Protein AF-A0A949W9U9-F1 (afdb_monomer)

Foldseek 3Di:
DPDDLPPVLVVLPADLVNLLVLLLVVVVDPDDPVSVVSNVVSLVSDVVSVCNSVVVVVVVVVVVVVVCVVDPPDPDVCPDDVVRVVVVVVVVVVVVVVVVD

Mean predicted aligned error: 12.9 Å

pLDDT: mean 77.11, std 17.0, range [42.31, 94.06]

Radius of gyration: 20.42 Å; Cα contacts (8 Å, |Δi|>4): 38; chains: 1; bounding box: 50×25×58 Å

Structure (mmCIF, N/CA/C/O backbone):
data_AF-A0A949W9U9-F1
#
_entry.id   AF-A0A949W9U9-F1
#
loop_
_atom_site.group_PDB
_atom_site.id
_atom_site.type_symbol
_atom_site.label_atom_id
_atom_site.label_alt_id
_atom_site.label_comp_id
_atom_site.label_asym_id
_atom_site.label_entity_id
_atom_site.label_seq_id
_atom_site.pdbx_PDB_ins_code
_atom_site.Cartn_x
_atom_site.Cartn_y
_atom_site.Cartn_z
_atom_site.occupancy
_atom_site.B_iso_or_equiv
_atom_site.auth_seq_id
_atom_site.auth_comp_id
_atom_site.auth_asym_id
_atom_site.auth_atom_id
_atom_site.pdbx_PDB_model_num
ATOM 1 N N . MET A 1 1 ? 11.172 -15.818 -23.195 1.00 42.31 1 MET A N 1
ATOM 2 C CA . MET A 1 1 ? 11.796 -14.475 -23.102 1.00 42.31 1 MET A CA 1
ATOM 3 C C . MET A 1 1 ? 11.267 -13.696 -21.885 1.00 42.31 1 MET A C 1
ATOM 5 O O . MET A 1 1 ? 10.755 -12.600 -22.051 1.00 42.31 1 MET A O 1
ATOM 9 N N . LEU A 1 2 ? 11.341 -14.238 -20.659 1.00 49.91 2 LEU A N 1
ATOM 10 C CA . LEU A 1 2 ? 10.649 -13.645 -19.490 1.00 49.91 2 LEU A CA 1
ATOM 11 C C . LEU A 1 2 ? 11.536 -13.401 -18.255 1.00 49.91 2 LEU A C 1
ATOM 13 O O . LEU A 1 2 ? 11.021 -13.204 -17.160 1.00 49.91 2 LEU A O 1
ATOM 17 N N . TRP A 1 3 ? 12.867 -13.407 -18.389 1.00 52.00 3 TRP A N 1
ATOM 18 C CA . TRP A 1 3 ? 13.733 -13.428 -17.203 1.00 52.00 3 TRP A CA 1
ATOM 19 C C . TRP A 1 3 ? 15.119 -12.804 -17.427 1.00 52.00 3 TRP A C 1
ATOM 21 O O . TRP A 1 3 ? 16.139 -13.440 -17.208 1.00 52.00 3 TRP A O 1
ATOM 31 N N . ALA A 1 4 ? 15.180 -11.559 -17.913 1.00 48.78 4 ALA A N 1
ATOM 32 C CA . ALA A 1 4 ? 16.465 -10.875 -18.141 1.00 48.78 4 ALA A CA 1
ATOM 33 C C . ALA A 1 4 ? 16.492 -9.394 -17.714 1.00 48.78 4 ALA A C 1
ATOM 35 O O . ALA A 1 4 ? 17.330 -8.636 -18.182 1.00 48.78 4 ALA A O 1
ATOM 36 N N . MET A 1 5 ? 15.598 -8.956 -16.817 1.00 50.12 5 MET A N 1
ATOM 37 C CA . MET A 1 5 ? 15.579 -7.560 -16.328 1.00 50.12 5 MET A CA 1
ATOM 38 C C . MET A 1 5 ? 15.773 -7.421 -14.809 1.00 50.12 5 MET A C 1
ATOM 40 O O . MET A 1 5 ? 15.608 -6.342 -14.249 1.00 50.12 5 MET A O 1
ATOM 44 N N . CYS A 1 6 ? 16.164 -8.499 -14.125 1.00 53.62 6 CYS A N 1
ATOM 45 C CA . CYS A 1 6 ? 16.492 -8.472 -12.699 1.00 53.62 6 CYS A CA 1
ATOM 46 C C . CYS A 1 6 ? 17.809 -7.756 -12.301 1.00 53.62 6 CYS A C 1
ATOM 48 O O . CYS A 1 6 ? 17.865 -7.328 -11.146 1.00 53.62 6 CYS A O 1
ATOM 50 N N . PRO A 1 7 ? 18.856 -7.578 -13.143 1.00 55.81 7 PRO A N 1
ATOM 51 C CA . PRO A 1 7 ? 20.121 -7.022 -12.642 1.00 55.81 7 PRO A CA 1
ATOM 52 C C . PRO A 1 7 ? 20.073 -5.512 -12.375 1.00 55.81 7 PRO A C 1
ATOM 54 O O . PRO A 1 7 ? 20.569 -5.059 -11.348 1.00 55.81 7 PRO A O 1
ATOM 57 N N . ALA A 1 8 ? 19.426 -4.733 -13.251 1.00 55.31 8 ALA A N 1
ATOM 58 C CA . ALA A 1 8 ? 19.390 -3.269 -13.146 1.00 55.31 8 ALA A CA 1
ATOM 59 C C . ALA A 1 8 ? 18.539 -2.769 -11.962 1.00 55.31 8 ALA A C 1
ATOM 61 O O . ALA A 1 8 ? 18.786 -1.704 -11.405 1.00 55.31 8 ALA A O 1
ATOM 62 N N . LEU A 1 9 ? 17.558 -3.566 -11.537 1.00 55.12 9 LEU A N 1
ATOM 63 C CA . LEU A 1 9 ? 16.593 -3.197 -10.504 1.00 55.12 9 LEU A CA 1
ATOM 64 C C . LEU A 1 9 ? 17.129 -3.386 -9.070 1.00 55.12 9 LEU A C 1
ATOM 66 O O . LEU A 1 9 ? 16.613 -2.781 -8.133 1.00 55.12 9 LEU A O 1
ATOM 70 N N . LYS A 1 10 ? 18.173 -4.212 -8.903 1.00 54.34 10 LYS A N 1
ATOM 71 C CA . LYS A 1 10 ? 18.868 -4.441 -7.623 1.00 54.34 10 LYS A CA 1
ATOM 72 C C . LYS A 1 10 ? 19.779 -3.277 -7.209 1.00 54.34 10 LYS A C 1
ATOM 74 O O . LYS A 1 10 ? 20.181 -3.242 -6.051 1.00 54.34 10 LYS A O 1
ATOM 79 N N . LEU A 1 11 ? 20.099 -2.350 -8.121 1.00 54.31 11 LEU A N 1
ATOM 80 C CA . LEU A 1 11 ? 20.923 -1.171 -7.823 1.00 54.31 11 LEU A CA 1
ATOM 81 C C . LEU A 1 11 ? 20.138 -0.013 -7.184 1.00 54.31 11 LEU A C 1
ATOM 83 O O . LEU A 1 11 ? 20.743 0.851 -6.556 1.00 54.31 11 LEU A O 1
ATOM 87 N N . MET A 1 12 ? 18.805 0.008 -7.289 1.00 60.16 12 MET A N 1
ATOM 88 C CA . MET A 1 12 ? 17.986 0.872 -6.435 1.00 60.16 12 MET A CA 1
ATOM 89 C C . MET A 1 12 ? 17.863 0.201 -5.069 1.00 60.16 12 MET A C 1
ATOM 91 O O . MET A 1 12 ? 17.499 -0.969 -5.002 1.00 60.16 12 MET A O 1
ATOM 95 N N . GLY A 1 13 ? 18.144 0.932 -3.985 1.00 69.56 13 GLY A N 1
ATOM 96 C CA . GLY A 1 13 ? 18.155 0.465 -2.586 1.00 69.56 13 GLY A CA 1
ATOM 97 C C . GLY A 1 13 ? 16.814 -0.032 -2.013 1.00 69.56 13 GLY A C 1
ATOM 98 O O . GLY A 1 13 ? 16.508 0.197 -0.844 1.00 69.56 13 GLY A O 1
ATOM 99 N N . MET A 1 14 ? 15.981 -0.691 -2.819 1.00 81.19 14 MET A N 1
ATOM 100 C CA . MET A 1 14 ? 14.732 -1.336 -2.444 1.00 81.19 14 MET A CA 1
ATOM 101 C C . MET A 1 14 ? 14.544 -2.616 -3.269 1.00 81.19 14 MET A C 1
ATOM 103 O O . MET A 1 14 ? 14.447 -2.580 -4.494 1.00 81.19 14 MET A O 1
ATOM 107 N N . SER A 1 15 ? 14.443 -3.755 -2.583 1.00 88.62 15 SER A N 1
ATOM 108 C CA . SER A 1 15 ? 14.106 -5.039 -3.205 1.00 88.62 15 SER A CA 1
ATOM 109 C C . SER A 1 15 ? 12.598 -5.168 -3.448 1.00 88.62 15 SER A C 1
ATOM 111 O O . SER A 1 15 ? 11.796 -4.559 -2.739 1.00 88.62 15 SER A O 1
ATOM 113 N N . CYS A 1 16 ? 12.191 -6.039 -4.379 1.00 89.94 16 CYS A N 1
ATOM 114 C CA . CYS A 1 16 ? 10.772 -6.340 -4.620 1.00 89.94 16 CYS A CA 1
ATOM 115 C C . CYS A 1 16 ? 10.053 -6.841 -3.351 1.00 89.94 16 CYS A C 1
ATOM 117 O O . CYS A 1 16 ? 8.884 -6.535 -3.130 1.00 89.94 16 CYS A O 1
ATOM 119 N N . ARG A 1 17 ? 10.759 -7.580 -2.480 1.00 89.94 17 ARG A N 1
ATOM 120 C CA . ARG A 1 17 ? 10.224 -8.031 -1.184 1.00 89.94 17 ARG A CA 1
ATOM 121 C C . ARG A 1 17 ? 9.937 -6.849 -0.262 1.00 89.94 17 ARG A C 1
ATOM 123 O O . ARG A 1 17 ? 8.885 -6.806 0.367 1.00 89.94 17 ARG A O 1
ATOM 130 N N . HIS A 1 18 ? 10.854 -5.886 -0.201 1.00 90.88 18 HIS A N 1
ATOM 131 C CA . HIS A 1 18 ? 10.661 -4.678 0.594 1.00 90.88 18 HIS A CA 1
ATOM 132 C C . HIS A 1 18 ? 9.518 -3.825 0.029 1.00 90.88 18 HIS A C 1
ATOM 134 O O . HIS A 1 18 ? 8.682 -3.350 0.790 1.00 90.88 18 HIS A O 1
ATOM 140 N N . PHE A 1 19 ? 9.410 -3.714 -1.298 1.00 93.25 19 PHE A N 1
ATOM 141 C CA . PHE A 1 19 ? 8.276 -3.064 -1.951 1.00 93.25 19 PHE A CA 1
ATOM 142 C C . PHE A 1 19 ? 6.937 -3.704 -1.557 1.00 93.25 19 PHE A C 1
ATOM 144 O O . PHE A 1 19 ? 5.988 -2.991 -1.230 1.00 93.25 19 PHE A O 1
ATOM 151 N N . ALA A 1 20 ? 6.851 -5.039 -1.583 1.00 92.25 20 ALA A N 1
ATOM 152 C CA . ALA A 1 20 ? 5.637 -5.760 -1.211 1.00 92.25 20 ALA A CA 1
ATOM 153 C C . ALA A 1 20 ? 5.265 -5.519 0.256 1.00 92.25 20 ALA A C 1
ATOM 155 O O . ALA A 1 20 ? 4.115 -5.193 0.545 1.00 92.25 20 ALA A O 1
ATOM 156 N N . LYS A 1 21 ? 6.255 -5.581 1.158 1.00 93.06 21 LYS A N 1
ATOM 157 C CA . LYS A 1 21 ? 6.072 -5.275 2.581 1.00 93.06 21 LYS A CA 1
ATOM 158 C C . LYS A 1 21 ? 5.531 -3.856 2.783 1.00 93.06 21 LYS A C 1
ATOM 160 O O . LYS A 1 21 ? 4.487 -3.677 3.395 1.00 93.06 21 LYS A O 1
ATOM 165 N N . LEU A 1 22 ? 6.186 -2.864 2.1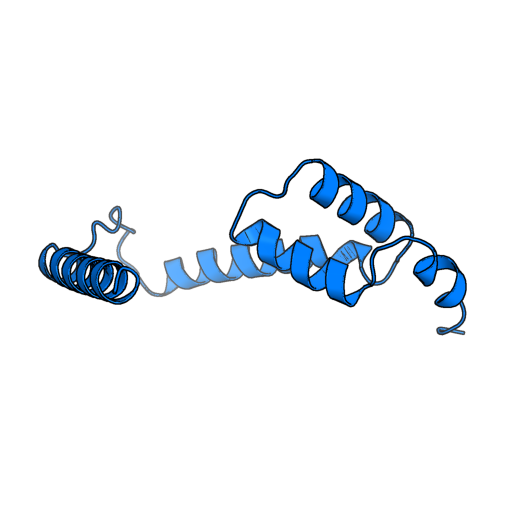85 1.00 93.62 22 LEU A N 1
ATOM 166 C CA . LEU A 1 22 ? 5.815 -1.455 2.317 1.00 93.62 22 LEU A CA 1
ATOM 167 C C . LEU A 1 22 ? 4.445 -1.145 1.683 1.00 93.62 22 LEU A C 1
ATOM 169 O O . LEU A 1 22 ? 3.714 -0.276 2.151 1.00 93.62 22 LEU A O 1
ATOM 173 N N . SER A 1 23 ? 4.077 -1.874 0.625 1.00 93.25 23 SER A N 1
ATOM 174 C CA . SER A 1 23 ? 2.749 -1.777 0.007 1.00 93.25 23 SER A CA 1
ATOM 175 C C . SER A 1 23 ? 1.641 -2.294 0.925 1.00 93.25 23 SER A C 1
ATOM 177 O O . SER A 1 23 ? 0.562 -1.708 0.922 1.00 93.25 23 SER A O 1
ATOM 179 N N . SER A 1 24 ? 1.913 -3.346 1.706 1.00 93.12 24 SER A N 1
ATOM 180 C CA . SER A 1 24 ? 1.006 -3.832 2.752 1.00 93.12 24 SER A CA 1
ATOM 181 C C . SER A 1 24 ? 0.913 -2.830 3.898 1.00 93.12 24 SER A C 1
ATOM 183 O O . SER A 1 24 ? -0.184 -2.421 4.248 1.00 93.12 24 SER A O 1
ATOM 185 N N . GLU A 1 25 ? 2.053 -2.356 4.411 1.00 93.94 25 GLU A N 1
ATOM 186 C CA . GLU A 1 25 ? 2.090 -1.401 5.530 1.00 93.94 25 GLU A CA 1
ATOM 187 C C . GLU A 1 25 ? 1.316 -0.111 5.228 1.00 93.94 25 GLU A C 1
ATOM 189 O O . GLU A 1 25 ? 0.714 0.462 6.128 1.00 93.94 25 GLU A O 1
ATOM 194 N N . ARG A 1 26 ? 1.261 0.327 3.961 1.00 92.69 26 ARG A N 1
ATOM 195 C CA . ARG A 1 26 ? 0.453 1.485 3.537 1.00 92.69 26 ARG A CA 1
ATOM 196 C C . ARG A 1 26 ? -1.053 1.320 3.791 1.00 92.69 26 ARG A C 1
ATOM 198 O O . ARG A 1 26 ? -1.777 2.313 3.805 1.00 92.69 26 ARG A O 1
ATOM 205 N N . LEU A 1 27 ? -1.551 0.088 3.903 1.00 90.69 27 LEU A N 1
ATOM 206 C CA . LEU A 1 27 ? -2.957 -0.181 4.219 1.00 90.69 27 LEU A CA 1
ATOM 207 C C . LEU A 1 27 ? -3.253 0.075 5.701 1.00 90.69 27 LEU A C 1
ATOM 209 O O . LEU A 1 27 ? -4.359 0.520 6.023 1.00 90.69 27 LEU A O 1
ATOM 213 N N . ASP A 1 28 ? -2.266 -0.190 6.556 1.00 91.38 28 ASP A N 1
ATOM 214 C CA . ASP A 1 28 ? -2.380 -0.146 8.014 1.00 91.38 28 ASP A CA 1
ATOM 215 C C . ASP A 1 28 ? -1.965 1.218 8.576 1.00 91.38 28 ASP A C 1
ATOM 217 O O . ASP A 1 28 ? -2.623 1.753 9.466 1.00 91.38 28 ASP A O 1
ATOM 221 N N . ARG A 1 29 ? -0.910 1.822 8.016 1.00 91.50 29 ARG A N 1
ATOM 222 C CA . ARG A 1 29 ? -0.379 3.127 8.421 1.00 91.50 29 ARG A CA 1
ATOM 223 C C . ARG A 1 29 ? -0.116 4.041 7.222 1.00 91.50 29 ARG A C 1
ATOM 225 O O . ARG A 1 29 ? 0.196 3.564 6.127 1.00 91.50 29 ARG A O 1
ATOM 232 N N . PRO A 1 30 ? -0.146 5.371 7.406 1.00 89.62 30 PRO A N 1
ATOM 233 C CA . PRO A 1 30 ? 0.402 6.274 6.406 1.00 89.62 30 PRO A CA 1
ATOM 234 C C . PRO A 1 30 ? 1.907 6.018 6.232 1.00 89.62 30 PRO A C 1
ATOM 236 O O . PRO A 1 30 ? 2.656 5.840 7.197 1.00 89.62 30 PRO A O 1
ATOM 239 N N . LEU A 1 31 ? 2.355 6.003 4.978 1.00 90.88 31 LEU A N 1
ATOM 240 C CA . LEU A 1 31 ? 3.780 5.965 4.665 1.00 90.88 31 LEU A CA 1
ATOM 241 C C . LEU A 1 31 ? 4.395 7.353 4.834 1.00 90.88 31 LEU A C 1
ATOM 243 O O . LEU A 1 31 ? 3.773 8.368 4.515 1.00 90.88 31 LEU A O 1
ATOM 247 N N . THR A 1 32 ? 5.655 7.387 5.248 1.00 92.88 32 THR A N 1
ATOM 248 C CA . THR A 1 32 ? 6.473 8.601 5.192 1.00 92.88 32 THR A CA 1
ATOM 249 C C . THR A 1 32 ? 6.716 9.023 3.736 1.00 92.88 32 THR A C 1
ATOM 251 O O . THR A 1 32 ? 6.645 8.215 2.8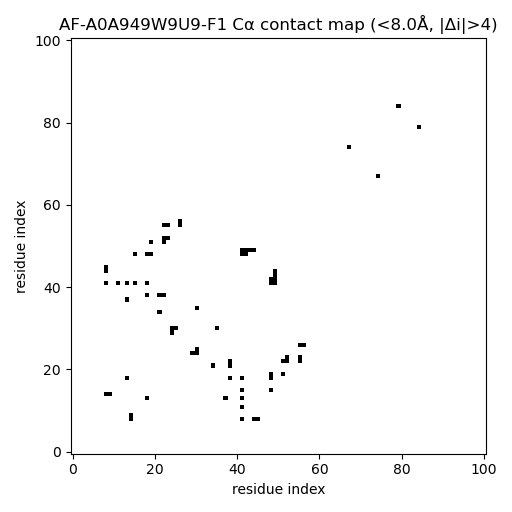03 1.00 92.88 32 THR A O 1
ATOM 254 N N . ALA A 1 33 ? 7.050 10.296 3.512 1.00 90.81 33 ALA A N 1
ATOM 255 C CA . ALA A 1 33 ? 7.310 10.810 2.165 1.00 90.81 33 ALA A CA 1
ATOM 256 C C . ALA A 1 33 ? 8.450 10.054 1.449 1.00 90.81 33 ALA A C 1
ATOM 258 O O . ALA A 1 33 ? 8.357 9.770 0.253 1.00 90.81 33 ALA A O 1
ATOM 259 N N . SER A 1 34 ? 9.498 9.662 2.183 1.00 89.06 34 SER A N 1
ATOM 260 C CA . SER A 1 34 ? 10.636 8.901 1.646 1.00 89.06 34 SER A CA 1
ATOM 261 C C . SER A 1 34 ? 10.257 7.461 1.272 1.00 89.06 34 SER A C 1
ATOM 263 O O . SER A 1 34 ? 10.728 6.925 0.266 1.00 89.06 34 SER A O 1
ATOM 265 N N . GLU A 1 35 ? 9.383 6.820 2.047 1.00 91.00 35 GLU A N 1
ATOM 266 C CA . GLU A 1 35 ? 8.804 5.509 1.741 1.00 91.00 35 GLU A CA 1
ATOM 267 C C . GLU A 1 35 ? 7.936 5.566 0.486 1.00 91.00 35 GLU A C 1
ATOM 269 O O . GLU A 1 35 ? 8.135 4.771 -0.435 1.00 91.00 35 GLU A O 1
ATOM 274 N N . ALA A 1 36 ? 7.036 6.548 0.406 1.00 90.38 36 ALA A N 1
ATOM 275 C CA . ALA A 1 36 ? 6.178 6.747 -0.756 1.00 90.38 36 ALA A CA 1
ATOM 276 C C . ALA A 1 36 ? 6.994 6.992 -2.037 1.00 90.38 36 ALA A C 1
ATOM 278 O O . ALA A 1 36 ? 6.665 6.446 -3.094 1.00 90.38 36 ALA A O 1
ATOM 279 N N . LEU A 1 37 ? 8.079 7.766 -1.941 1.00 90.00 37 LEU A N 1
ATOM 280 C CA . LEU A 1 37 ? 8.970 8.049 -3.063 1.00 90.00 37 LEU A CA 1
ATOM 281 C C . LEU A 1 37 ? 9.685 6.784 -3.561 1.00 90.00 37 LEU A C 1
ATOM 283 O O . LEU A 1 37 ? 9.654 6.495 -4.759 1.00 90.00 37 LEU A O 1
ATOM 287 N N . ARG A 1 38 ? 10.272 5.990 -2.654 1.00 88.62 38 ARG A N 1
ATOM 288 C CA . ARG A 1 38 ? 10.934 4.719 -3.007 1.00 88.62 38 ARG A CA 1
ATOM 289 C C . ARG A 1 38 ? 9.963 3.732 -3.660 1.00 88.62 38 ARG A C 1
ATOM 291 O O . ARG A 1 38 ? 10.306 3.107 -4.663 1.00 88.62 38 ARG A O 1
ATOM 298 N N . LEU A 1 39 ? 8.740 3.648 -3.134 1.00 90.06 39 LEU A N 1
ATOM 299 C CA . LEU A 1 39 ? 7.672 2.810 -3.679 1.00 90.06 39 LEU A CA 1
ATOM 300 C C . LEU A 1 39 ? 7.291 3.279 -5.095 1.00 90.06 39 LEU A C 1
ATOM 302 O O . LEU A 1 39 ? 7.194 2.470 -6.013 1.00 90.06 39 LEU A O 1
ATOM 306 N N . ARG A 1 40 ? 7.172 4.589 -5.336 1.00 89.38 40 ARG A N 1
ATOM 307 C CA . ARG A 1 40 ? 6.931 5.119 -6.690 1.00 89.38 40 ARG A CA 1
ATOM 308 C C . ARG A 1 40 ? 8.061 4.780 -7.663 1.00 89.38 40 ARG A C 1
ATOM 310 O O . ARG A 1 40 ? 7.775 4.249 -8.733 1.00 89.38 40 ARG A O 1
ATOM 317 N N . PHE A 1 41 ? 9.318 5.030 -7.299 1.00 89.00 41 PHE A N 1
ATOM 318 C CA . PHE A 1 41 ? 10.459 4.761 -8.183 1.00 89.00 41 PHE A CA 1
ATOM 319 C C . PHE A 1 41 ? 10.582 3.282 -8.556 1.00 89.00 41 PHE A C 1
ATOM 321 O O . PHE A 1 41 ? 10.640 2.950 -9.741 1.00 89.00 41 PHE A O 1
ATOM 328 N N . HIS A 1 42 ? 10.542 2.383 -7.568 1.00 90.44 42 HIS A N 1
ATOM 329 C CA . HIS A 1 42 ? 10.633 0.948 -7.832 1.00 90.44 42 HIS A CA 1
ATOM 330 C C . HIS A 1 42 ? 9.434 0.452 -8.658 1.00 90.44 42 HIS A C 1
ATOM 332 O O . HIS A 1 42 ? 9.607 -0.335 -9.586 1.00 90.44 42 HIS A O 1
ATOM 338 N N . GLY A 1 43 ? 8.222 0.952 -8.390 1.00 89.94 43 GLY A N 1
ATOM 339 C CA . GLY A 1 43 ? 7.021 0.605 -9.158 1.00 89.94 43 GLY A CA 1
ATOM 340 C C . GLY A 1 43 ? 7.030 1.103 -10.610 1.00 89.94 43 GLY A C 1
ATOM 341 O O . GLY A 1 43 ? 6.393 0.487 -11.461 1.00 89.94 43 GLY A O 1
ATOM 342 N N . LEU A 1 44 ? 7.750 2.185 -10.924 1.00 88.44 44 LEU A N 1
ATOM 343 C CA . LEU A 1 44 ? 7.907 2.666 -12.304 1.00 88.44 44 LEU A CA 1
ATOM 344 C C . LEU A 1 44 ? 8.855 1.782 -13.124 1.00 88.44 44 LEU A C 1
ATOM 346 O O . LEU A 1 44 ? 8.616 1.580 -14.313 1.00 88.44 44 LEU A O 1
ATOM 350 N N . MET A 1 45 ? 9.896 1.237 -12.491 1.00 86.25 45 MET A N 1
ATOM 351 C CA . MET A 1 45 ? 10.926 0.427 -13.157 1.00 86.25 45 MET A CA 1
ATOM 352 C C . MET A 1 45 ? 10.637 -1.081 -13.128 1.00 86.25 45 MET A C 1
ATOM 354 O O . MET A 1 45 ? 11.147 -1.833 -13.957 1.00 86.25 45 MET A O 1
ATOM 358 N N . CYS A 1 46 ? 9.812 -1.540 -12.187 1.00 87.31 46 CYS A N 1
ATOM 359 C CA . CYS A 1 46 ? 9.493 -2.949 -11.992 1.00 87.31 46 CYS A CA 1
ATOM 360 C C . CYS A 1 46 ? 8.071 -3.268 -12.448 1.00 87.31 46 CYS A C 1
ATOM 362 O O . CYS A 1 46 ? 7.101 -2.977 -11.745 1.00 87.31 46 CYS A O 1
ATOM 364 N N . HIS A 1 47 ? 7.936 -3.944 -13.589 1.00 87.94 47 HIS A N 1
ATOM 365 C CA . HIS A 1 47 ? 6.624 -4.353 -14.100 1.00 87.94 47 HIS A CA 1
ATOM 366 C C . HIS A 1 47 ? 5.863 -5.281 -13.133 1.00 87.94 47 HIS A C 1
ATOM 368 O O . HIS A 1 47 ? 4.640 -5.216 -13.077 1.00 87.94 47 HIS A O 1
ATOM 374 N N . VAL A 1 48 ? 6.575 -6.097 -12.343 1.00 88.31 48 VAL A N 1
ATOM 375 C CA . VAL A 1 48 ? 5.984 -7.021 -11.357 1.00 88.31 48 VAL A CA 1
ATOM 376 C C . VAL A 1 48 ? 5.397 -6.266 -10.166 1.00 88.31 48 VAL A C 1
ATOM 378 O O . VAL A 1 48 ? 4.297 -6.564 -9.712 1.00 88.31 48 VAL A O 1
ATOM 381 N N . CYS A 1 49 ? 6.120 -5.270 -9.656 1.00 91.12 49 CYS A N 1
ATOM 382 C CA . CYS A 1 49 ? 5.703 -4.515 -8.477 1.00 91.12 49 CYS A CA 1
ATOM 383 C C . CYS A 1 49 ? 4.706 -3.398 -8.813 1.00 91.12 49 CYS A C 1
ATOM 385 O O . CYS A 1 49 ? 3.918 -3.007 -7.958 1.00 91.12 49 CYS A O 1
ATOM 387 N N . ARG A 1 50 ? 4.679 -2.911 -10.059 1.00 90.75 50 ARG A N 1
ATOM 388 C CA . ARG A 1 50 ? 3.754 -1.867 -10.526 1.00 90.75 50 ARG A CA 1
ATOM 389 C C . ARG A 1 50 ? 2.265 -2.122 -10.210 1.00 90.75 50 ARG A C 1
ATOM 391 O O . ARG A 1 50 ? 1.619 -1.190 -9.726 1.00 90.75 50 ARG A O 1
ATOM 398 N N . PRO A 1 51 ? 1.679 -3.309 -10.472 1.00 93.12 51 PRO A N 1
ATOM 399 C CA . PRO A 1 51 ? 0.260 -3.563 -10.201 1.00 93.12 51 PRO A CA 1
ATOM 400 C C . PRO A 1 51 ? -0.052 -3.859 -8.727 1.00 93.12 51 PRO A C 1
ATOM 402 O O . PRO A 1 51 ? -1.195 -3.679 -8.306 1.00 93.12 51 PRO A O 1
ATOM 405 N N . LEU A 1 52 ? 0.934 -4.288 -7.937 1.00 92.88 52 LEU A N 1
ATOM 406 C CA . LEU A 1 52 ? 0.724 -4.827 -6.590 1.00 92.88 52 LEU A CA 1
ATOM 407 C C . LEU A 1 52 ? -0.033 -3.876 -5.636 1.00 92.88 52 LEU A C 1
ATOM 409 O O . LEU A 1 52 ? -0.976 -4.325 -4.984 1.00 92.88 52 LEU A O 1
ATOM 413 N N . PRO A 1 53 ? 0.254 -2.558 -5.579 1.00 91.25 53 PRO A N 1
ATOM 414 C CA . PRO A 1 53 ? -0.483 -1.661 -4.692 1.00 91.25 53 PRO A CA 1
ATOM 415 C C . PRO A 1 53 ? -1.973 -1.544 -5.048 1.00 91.25 53 PRO A C 1
ATOM 417 O O . PRO A 1 53 ? -2.789 -1.294 -4.166 1.00 91.25 53 PRO A O 1
ATOM 420 N N . ARG A 1 54 ? -2.338 -1.719 -6.328 1.00 92.06 54 ARG A N 1
ATOM 421 C CA . ARG A 1 54 ? -3.747 -1.741 -6.760 1.00 92.06 54 ARG A CA 1
ATOM 422 C C . ARG A 1 54 ? -4.434 -3.048 -6.368 1.00 92.06 54 ARG A C 1
ATOM 424 O O . ARG A 1 54 ? -5.603 -3.025 -6.009 1.00 92.06 54 ARG A O 1
ATOM 431 N N . GLN A 1 55 ? -3.718 -4.172 -6.417 1.00 94.06 55 GLN A N 1
ATOM 432 C CA . GLN A 1 55 ? -4.249 -5.469 -5.986 1.00 94.06 55 GLN A CA 1
ATOM 433 C C . GLN A 1 55 ? -4.607 -5.452 -4.498 1.00 94.06 55 GLN A C 1
ATOM 435 O O . GLN A 1 55 ? -5.697 -5.878 -4.134 1.00 94.06 55 GLN A O 1
ATOM 440 N N . PHE A 1 56 ? -3.739 -4.885 -3.658 1.00 93.94 56 PHE A N 1
ATOM 441 C CA . PHE A 1 56 ? -4.025 -4.710 -2.236 1.00 93.94 56 PHE A CA 1
ATOM 442 C C . PHE A 1 56 ? -5.246 -3.824 -1.964 1.00 93.94 56 PHE A C 1
ATOM 444 O O . PHE A 1 56 ? -6.079 -4.175 -1.132 1.00 93.94 56 PHE A O 1
ATOM 451 N N . GLU A 1 57 ? -5.404 -2.719 -2.697 1.00 91.94 57 GLU A N 1
ATOM 452 C CA . GLU A 1 57 ? -6.591 -1.864 -2.565 1.00 91.94 57 GLU A CA 1
ATOM 453 C C . GLU A 1 57 ? -7.873 -2.601 -2.979 1.00 91.94 57 GLU A C 1
ATOM 455 O O . GLU A 1 57 ? -8.888 -2.534 -2.289 1.00 91.94 57 GLU A O 1
ATOM 460 N N . ASN A 1 58 ? -7.818 -3.377 -4.066 1.00 93.69 58 ASN A N 1
ATOM 461 C CA . ASN A 1 58 ? -8.943 -4.204 -4.494 1.00 93.69 58 AS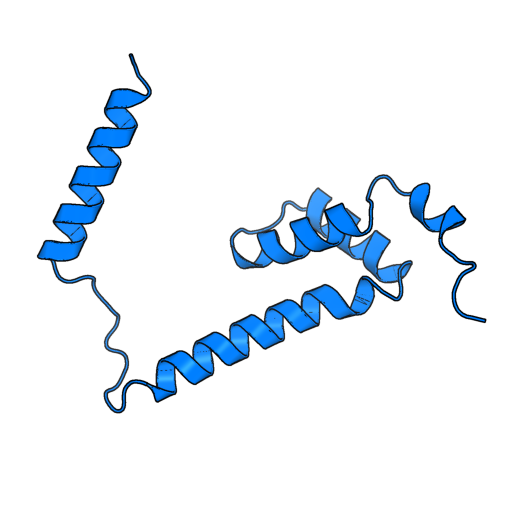N A CA 1
ATOM 462 C C . ASN A 1 58 ? -9.307 -5.247 -3.435 1.00 93.69 58 ASN A C 1
ATOM 464 O O . ASN A 1 58 ? -10.485 -5.393 -3.119 1.00 93.69 58 ASN A O 1
ATOM 468 N N . LEU A 1 59 ? -8.317 -5.934 -2.855 1.00 91.69 59 LEU A N 1
ATOM 469 C CA . LEU A 1 59 ? -8.546 -6.876 -1.759 1.00 91.69 59 LEU A CA 1
ATOM 470 C C . LEU A 1 59 ? -9.222 -6.182 -0.571 1.00 91.69 59 LEU A C 1
ATOM 472 O O . LEU A 1 59 ? -10.226 -6.683 -0.076 1.00 91.69 59 LEU A O 1
ATOM 476 N N . ARG A 1 60 ? -8.746 -4.996 -0.169 1.00 89.56 60 ARG A N 1
ATOM 477 C CA . ARG A 1 60 ? -9.351 -4.209 0.919 1.00 89.56 60 ARG A CA 1
ATOM 478 C C . ARG A 1 60 ? -10.790 -3.789 0.617 1.00 89.56 60 ARG A C 1
ATOM 480 O O . ARG A 1 60 ? -11.641 -3.781 1.505 1.00 89.56 60 ARG A O 1
ATOM 487 N N . ARG A 1 61 ? -11.074 -3.413 -0.629 1.00 90.31 61 ARG A N 1
ATOM 488 C CA . ARG A 1 61 ? -12.429 -3.060 -1.060 1.00 90.31 61 ARG A CA 1
ATOM 489 C C . ARG A 1 61 ? -13.349 -4.277 -1.002 1.00 90.31 61 ARG A C 1
ATOM 491 O O . ARG A 1 61 ? -14.447 -4.172 -0.467 1.00 90.31 61 ARG A O 1
ATOM 498 N N . LEU A 1 62 ? -12.892 -5.420 -1.510 1.00 89.88 62 LEU A N 1
ATOM 499 C CA . LEU A 1 62 ? -13.659 -6.664 -1.504 1.00 89.88 62 LEU A CA 1
ATOM 500 C C . LEU A 1 62 ? -13.951 -7.143 -0.079 1.00 89.88 62 LEU A C 1
ATOM 502 O O . LEU A 1 62 ? -15.093 -7.485 0.208 1.00 89.88 62 LEU A O 1
ATOM 506 N N . THR A 1 63 ? -12.975 -7.102 0.833 1.00 87.88 63 THR A N 1
ATOM 507 C CA . THR A 1 63 ? -13.204 -7.500 2.233 1.00 87.88 63 THR A CA 1
ATOM 508 C C . THR A 1 63 ? -14.228 -6.603 2.925 1.00 87.88 63 THR A C 1
ATOM 510 O O . THR A 1 63 ? -15.096 -7.109 3.633 1.00 87.88 63 THR A O 1
ATOM 513 N N . ARG A 1 64 ? -14.197 -5.289 2.669 1.00 84.94 64 ARG A N 1
ATOM 514 C CA . ARG A 1 64 ? -15.207 -4.348 3.185 1.00 84.94 64 ARG A CA 1
ATOM 515 C C . ARG A 1 64 ? -16.601 -4.606 2.608 1.00 84.94 64 ARG A C 1
ATOM 517 O O . ARG A 1 64 ? -17.569 -4.579 3.358 1.00 84.94 64 ARG A O 1
ATOM 524 N N . CYS A 1 65 ? -16.706 -4.881 1.307 1.00 80.25 65 CYS A N 1
ATOM 525 C CA . CYS A 1 65 ? -17.988 -5.192 0.669 1.00 80.25 65 CYS A CA 1
ATOM 526 C C . CYS A 1 65 ? -18.574 -6.528 1.153 1.00 80.25 65 CYS A C 1
ATOM 528 O O . CYS A 1 65 ? -19.777 -6.619 1.379 1.00 80.25 65 CYS A O 1
ATOM 530 N N . CYS A 1 66 ? -17.746 -7.560 1.338 1.00 74.56 66 CYS A N 1
ATOM 531 C CA . CYS A 1 66 ? -18.214 -8.862 1.820 1.00 74.56 66 CYS A CA 1
ATOM 532 C C . CYS A 1 66 ? -18.615 -8.824 3.300 1.00 74.56 66 CYS A C 1
ATOM 534 O O . CYS A 1 66 ? -19.630 -9.413 3.655 1.00 74.56 66 CYS A O 1
ATOM 536 N N . GLY A 1 67 ? -17.885 -8.088 4.149 1.00 63.66 67 GLY A N 1
ATOM 537 C CA . GLY A 1 67 ? -18.256 -7.912 5.560 1.00 63.66 67 GLY A CA 1
ATOM 538 C C . GLY A 1 67 ? -19.581 -7.165 5.768 1.00 63.66 67 GLY A C 1
ATOM 539 O O . GLY A 1 67 ? -20.209 -7.305 6.810 1.00 63.66 67 GLY A O 1
ATOM 540 N N . GLN A 1 68 ? -20.034 -6.406 4.766 1.00 56.28 68 GLN A N 1
ATOM 541 C CA . GLN A 1 68 ? -21.353 -5.762 4.764 1.00 56.28 68 GLN A CA 1
ATOM 542 C C . GLN A 1 68 ? -22.476 -6.710 4.322 1.00 56.28 68 GLN A C 1
ATOM 544 O O . GLN A 1 68 ? -23.625 -6.484 4.676 1.00 56.28 68 GLN A O 1
ATOM 549 N N . HIS A 1 69 ? -22.167 -7.784 3.587 1.00 50.59 69 HIS A N 1
ATOM 550 C CA . HIS A 1 69 ? -23.166 -8.755 3.124 1.00 50.59 69 HIS A CA 1
ATOM 551 C C . HIS A 1 69 ? -23.440 -9.887 4.126 1.00 50.59 69 HIS A C 1
ATOM 553 O O . HIS A 1 69 ? -24.419 -10.611 3.967 1.00 50.59 69 HIS A O 1
ATOM 559 N N . SER A 1 70 ? -22.611 -10.038 5.164 1.00 47.12 70 SER A N 1
ATOM 560 C CA . SER A 1 70 ? -22.845 -10.980 6.267 1.00 47.12 70 SER A CA 1
ATOM 561 C C . SER A 1 70 ? -23.783 -10.443 7.358 1.00 47.12 70 SER A C 1
ATOM 563 O O . SER A 1 70 ? -24.083 -11.174 8.296 1.00 47.12 70 SER A O 1
ATOM 565 N N . HIS A 1 71 ? -24.287 -9.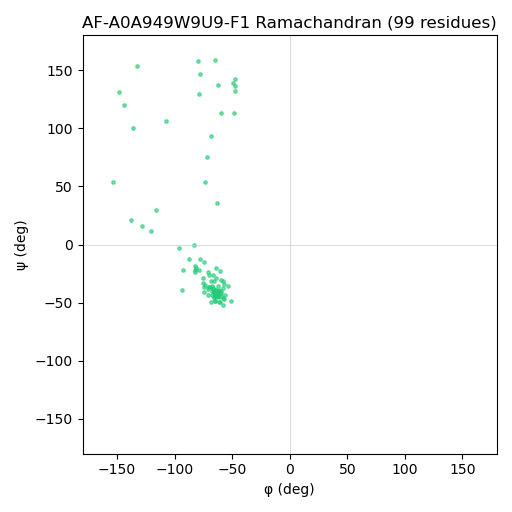210 7.227 1.00 45.56 71 HIS A N 1
ATOM 566 C CA . HIS A 1 71 ? -25.305 -8.641 8.110 1.00 45.56 71 HIS A CA 1
ATOM 567 C C . HIS A 1 71 ? -26.364 -7.907 7.278 1.00 45.56 71 HIS A C 1
ATOM 569 O O . HIS A 1 71 ? -26.174 -6.764 6.876 1.00 45.56 71 HIS A O 1
ATOM 575 N N . ASN A 1 72 ? -27.514 -8.546 7.047 1.00 44.88 72 ASN A N 1
ATOM 576 C CA . ASN A 1 72 ? -28.754 -7.850 6.684 1.00 44.88 72 ASN A CA 1
ATOM 577 C C . ASN A 1 72 ? -29.332 -7.126 7.918 1.00 44.88 72 ASN A C 1
ATOM 579 O O . ASN A 1 72 ? -30.466 -7.366 8.309 1.00 44.88 72 ASN A O 1
ATOM 583 N N . GLU A 1 73 ? -28.513 -6.293 8.553 1.00 43.06 73 GLU A N 1
ATOM 584 C CA . GLU A 1 73 ? -28.883 -5.205 9.452 1.00 43.06 73 GLU A CA 1
ATOM 585 C C . GLU A 1 73 ? -27.795 -4.145 9.264 1.00 43.06 73 GLU A C 1
ATOM 587 O O . GLU A 1 73 ? -26.605 -4.463 9.205 1.00 43.06 73 GLU A O 1
ATOM 592 N N . ALA A 1 74 ? -28.209 -2.893 9.069 1.00 47.59 74 ALA A N 1
ATOM 593 C CA . ALA A 1 74 ? -27.317 -1.771 8.801 1.00 47.59 74 ALA A CA 1
ATOM 594 C C . ALA A 1 74 ? -26.137 -1.752 9.791 1.00 47.59 74 ALA A C 1
ATOM 596 O O . ALA A 1 74 ? -26.350 -2.024 10.975 1.00 47.59 74 ALA A O 1
ATOM 597 N N . PRO A 1 75 ? -24.908 -1.399 9.364 1.00 51.25 75 PRO A N 1
ATOM 598 C CA . PRO A 1 75 ? -23.821 -1.229 10.305 1.00 51.25 75 PRO A CA 1
ATOM 599 C C . PRO A 1 75 ? -24.151 0.013 11.132 1.00 51.25 75 PRO A C 1
ATOM 601 O O . PRO A 1 75 ? -23.853 1.140 10.733 1.00 51.25 75 PRO A O 1
ATOM 604 N N . ALA A 1 76 ? -24.791 -0.185 12.286 1.00 53.81 76 ALA A N 1
ATOM 605 C CA . ALA A 1 76 ? -24.683 0.769 13.371 1.00 53.81 76 ALA A CA 1
ATOM 606 C C . ALA A 1 76 ? -23.180 1.035 13.552 1.00 53.81 76 ALA A C 1
ATOM 608 O O . ALA A 1 76 ? -22.390 0.091 13.413 1.00 53.81 76 ALA A O 1
ATOM 609 N N . PRO A 1 77 ? -22.747 2.289 13.779 1.00 55.72 77 PRO A N 1
ATOM 610 C CA . PRO A 1 77 ? -21.364 2.544 14.152 1.00 55.72 77 PRO A CA 1
ATOM 611 C C . PRO A 1 77 ? -21.051 1.569 15.282 1.00 55.72 77 PRO A C 1
ATOM 613 O O . PRO A 1 77 ? -21.725 1.593 16.306 1.00 55.72 77 PRO A O 1
ATOM 616 N N . ALA A 1 78 ? -20.152 0.618 15.019 1.00 63.44 78 ALA A N 1
ATOM 617 C CA . ALA A 1 78 ? -19.861 -0.471 15.933 1.00 63.44 78 ALA A CA 1
ATOM 618 C C . ALA A 1 78 ? -19.095 0.116 17.119 1.00 63.44 78 ALA A C 1
ATOM 620 O O . ALA A 1 78 ? -17.872 0.021 17.213 1.00 63.44 78 ALA A O 1
ATOM 621 N N . GLU A 1 79 ? -19.821 0.801 17.996 1.00 62.00 79 GLU A N 1
ATOM 622 C CA . GLU A 1 79 ? -19.399 1.035 19.355 1.00 62.00 79 GLU A CA 1
ATOM 623 C C . GLU A 1 79 ? -19.235 -0.354 19.953 1.00 62.00 79 GLU A C 1
ATOM 625 O O . GLU A 1 79 ? -20.182 -1.139 20.034 1.00 62.00 79 GLU A O 1
ATOM 630 N N . LEU A 1 80 ? -17.984 -0.702 20.258 1.00 68.38 80 LEU A N 1
ATOM 631 C CA . LEU A 1 80 ? -17.676 -1.936 20.960 1.00 68.38 80 LEU A CA 1
ATOM 632 C C . LEU A 1 80 ? -18.621 -2.032 22.165 1.00 68.38 80 LEU A C 1
ATOM 634 O O . LEU A 1 80 ? -18.724 -1.041 22.900 1.00 68.38 80 LEU A O 1
ATOM 638 N N . PRO A 1 81 ? -19.280 -3.186 22.394 1.00 79.62 81 PRO A N 1
ATOM 639 C CA . PRO A 1 81 ? -20.055 -3.390 23.604 1.00 79.62 81 PRO A CA 1
ATOM 640 C C . PRO A 1 81 ? -19.206 -2.965 24.805 1.00 79.62 81 PRO A C 1
ATOM 642 O O . PRO A 1 81 ? -18.011 -3.287 24.830 1.00 79.62 81 PRO A O 1
ATOM 645 N N . PRO A 1 82 ? -19.772 -2.236 25.779 1.00 74.38 82 PRO A N 1
ATOM 646 C CA . PRO A 1 82 ? -18.997 -1.656 26.876 1.00 74.38 82 PRO A CA 1
ATOM 647 C C . PRO A 1 82 ? -18.145 -2.712 27.597 1.00 74.38 82 PRO A C 1
ATOM 649 O O . PRO A 1 82 ? -16.986 -2.459 27.905 1.00 74.38 82 PRO A O 1
ATOM 652 N N . GLU A 1 83 ? -18.667 -3.935 27.718 1.00 80.88 83 GLU A N 1
ATOM 653 C CA . GLU A 1 83 ? -17.961 -5.095 28.268 1.00 80.88 83 GLU A CA 1
ATOM 654 C C . GLU A 1 83 ? -16.730 -5.521 27.438 1.00 80.88 83 GLU A C 1
ATOM 656 O O . GLU A 1 83 ? -15.678 -5.849 27.985 1.00 80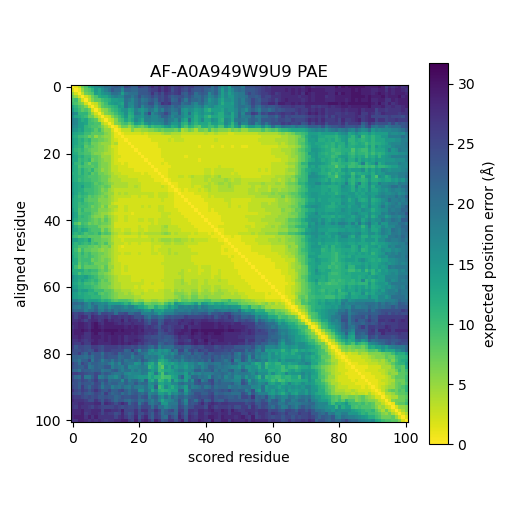.88 83 GLU A O 1
ATOM 661 N N . ALA A 1 84 ? -16.823 -5.511 26.103 1.00 81.81 84 ALA A N 1
ATOM 662 C CA . ALA A 1 84 ? -15.696 -5.836 25.226 1.00 81.81 84 ALA A CA 1
ATOM 663 C C . ALA A 1 84 ? -14.624 -4.739 25.273 1.00 81.81 84 ALA A C 1
ATOM 665 O O . ALA A 1 84 ? -13.429 -5.033 25.252 1.00 81.81 84 ALA A O 1
ATOM 666 N N . ARG A 1 85 ? -15.047 -3.475 25.379 1.00 84.38 85 ARG A N 1
ATOM 667 C CA . ARG A 1 85 ? -14.144 -2.329 25.506 1.00 84.38 85 ARG A CA 1
ATOM 668 C C . ARG A 1 85 ? -13.360 -2.364 26.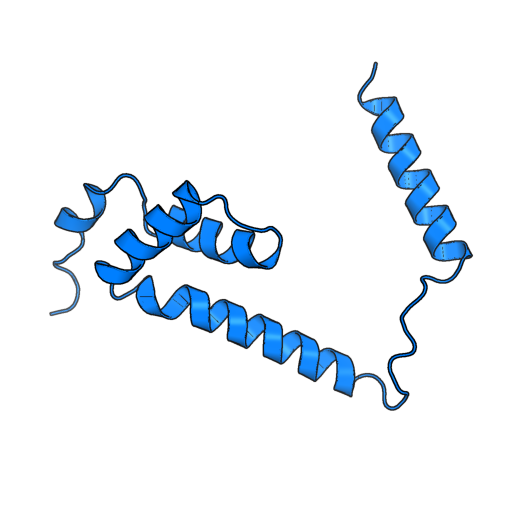819 1.00 84.38 85 ARG A C 1
ATOM 670 O O . ARG A 1 85 ? -12.153 -2.145 26.785 1.00 84.38 85 ARG A O 1
ATOM 677 N N . GLU A 1 86 ? -14.017 -2.670 27.935 1.00 85.75 86 GLU A N 1
ATOM 678 C CA . GLU A 1 86 ? -13.378 -2.786 29.252 1.00 85.75 86 GLU A CA 1
ATOM 679 C C . GLU A 1 86 ? -12.349 -3.927 29.282 1.00 85.75 86 GLU A C 1
ATOM 681 O O . GLU A 1 86 ? -11.218 -3.729 29.723 1.00 85.75 86 GLU A O 1
ATOM 686 N N . LYS A 1 87 ? -12.682 -5.087 28.695 1.00 85.88 87 LYS A N 1
ATOM 687 C CA . LYS A 1 87 ? -11.741 -6.214 28.550 1.00 85.88 87 LYS A CA 1
ATOM 688 C C . LYS A 1 87 ? -10.502 -5.847 27.732 1.00 85.88 87 LYS A C 1
ATOM 690 O O . LYS A 1 87 ? -9.389 -6.188 28.123 1.00 85.88 87 LYS A O 1
ATOM 695 N N . ILE A 1 88 ? -10.683 -5.148 26.609 1.00 85.94 88 ILE A N 1
ATOM 696 C CA . ILE A 1 88 ? -9.563 -4.702 25.766 1.00 85.94 88 ILE A CA 1
ATOM 697 C C . ILE A 1 88 ? -8.703 -3.675 26.515 1.00 85.94 88 ILE A C 1
ATOM 699 O O . ILE A 1 88 ? -7.479 -3.751 26.454 1.00 85.94 88 ILE A O 1
ATOM 703 N N . GLN A 1 89 ? -9.316 -2.744 27.252 1.00 85.62 89 GLN A N 1
ATOM 704 C CA . GLN A 1 89 ? -8.583 -1.753 28.046 1.00 85.62 89 GLN A CA 1
ATOM 705 C C . GLN A 1 89 ? -7.756 -2.401 29.161 1.00 85.62 89 GLN A C 1
ATOM 707 O O . GLN A 1 89 ? -6.577 -2.080 29.276 1.00 85.62 89 GLN A O 1
ATOM 712 N N . ALA A 1 90 ? -8.329 -3.348 29.910 1.00 85.75 90 ALA A N 1
ATOM 713 C CA . ALA A 1 90 ? -7.624 -4.065 30.973 1.00 85.75 90 ALA A CA 1
ATOM 714 C C . ALA A 1 90 ? -6.425 -4.883 30.451 1.00 85.75 90 ALA A C 1
ATOM 716 O O . ALA A 1 90 ? -5.388 -4.970 31.111 1.00 85.75 90 ALA A O 1
ATOM 717 N N . ALA A 1 91 ? -6.545 -5.466 29.253 1.00 85.25 91 ALA A N 1
ATOM 718 C CA . ALA A 1 91 ? -5.445 -6.189 28.617 1.00 85.25 91 ALA A CA 1
ATOM 719 C C . ALA A 1 91 ? -4.293 -5.252 28.206 1.00 85.25 91 ALA A C 1
ATOM 721 O O . ALA A 1 91 ? -3.132 -5.554 28.475 1.00 85.25 91 ALA A O 1
ATOM 722 N N . LEU A 1 92 ? -4.609 -4.092 27.617 1.00 84.06 92 LEU A N 1
ATOM 723 C CA . LEU A 1 92 ? -3.603 -3.114 27.184 1.00 84.06 92 LEU A CA 1
ATOM 724 C C . LEU A 1 92 ? -2.849 -2.483 28.363 1.00 84.06 92 LEU A C 1
ATOM 726 O O . LEU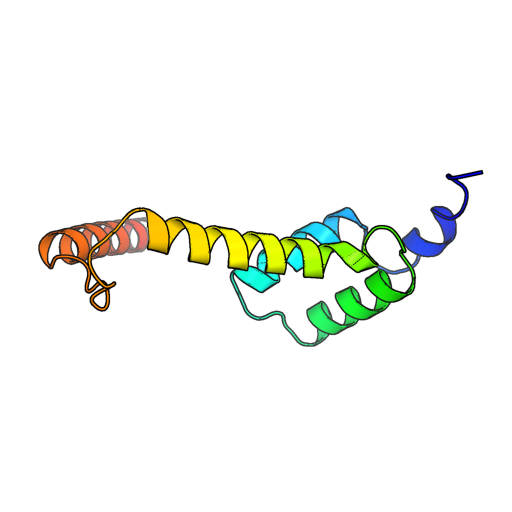 A 1 92 ? -1.645 -2.257 28.256 1.00 84.06 92 LEU A O 1
ATOM 730 N N . THR A 1 93 ? -3.530 -2.224 29.486 1.00 83.00 93 THR A N 1
ATOM 731 C CA . THR A 1 93 ? -2.883 -1.700 30.702 1.00 83.00 93 THR A CA 1
ATOM 732 C C . THR A 1 93 ? -1.910 -2.713 31.305 1.00 83.00 93 THR A C 1
ATOM 734 O O . THR A 1 93 ? -0.795 -2.349 31.673 1.00 83.00 93 THR A O 1
ATOM 737 N N . HIS A 1 94 ? -2.280 -3.999 31.320 1.00 76.50 94 HIS A N 1
ATOM 738 C CA . HIS A 1 94 ? -1.416 -5.067 31.828 1.00 76.50 94 HIS A CA 1
ATOM 739 C C . HIS A 1 94 ? -0.145 -5.255 30.975 1.00 76.50 94 HIS A C 1
ATOM 741 O O . HIS A 1 94 ? 0.937 -5.465 31.521 1.00 76.50 94 HIS A O 1
ATOM 747 N N . GLU A 1 95 ? -0.237 -5.144 29.643 1.00 68.25 95 GLU A N 1
ATOM 748 C CA . GLU A 1 95 ? 0.951 -5.189 28.774 1.00 68.25 95 GLU A CA 1
ATOM 749 C C . GLU A 1 95 ? 1.875 -3.978 28.987 1.00 68.25 95 GLU A C 1
ATOM 751 O O . GLU A 1 95 ? 3.095 -4.150 29.017 1.00 68.25 95 GLU A O 1
ATOM 756 N N . SER A 1 96 ? 1.327 -2.774 29.206 1.00 64.81 96 SER A N 1
ATOM 757 C CA . SER A 1 96 ? 2.145 -1.581 29.469 1.00 64.81 96 SER A CA 1
ATOM 758 C C . SER A 1 96 ? 2.883 -1.608 30.813 1.00 64.81 96 SER A C 1
ATOM 760 O O . SER A 1 96 ? 3.994 -1.095 30.879 1.00 64.81 96 SER A O 1
ATOM 762 N N . GLU A 1 97 ? 2.331 -2.243 31.854 1.00 59.22 97 GLU A N 1
ATOM 763 C CA . GLU A 1 97 ? 3.006 -2.397 33.158 1.00 59.22 97 GLU A CA 1
ATOM 764 C C . GLU A 1 97 ? 4.113 -3.462 33.133 1.00 59.22 97 GLU A C 1
ATOM 766 O O . GLU A 1 97 ? 5.108 -3.343 33.841 1.00 59.22 97 GLU A O 1
ATOM 771 N N . SER A 1 98 ? 3.994 -4.476 32.271 1.00 56.25 98 SER A N 1
ATOM 772 C CA . SER A 1 98 ? 5.018 -5.522 32.119 1.00 56.25 98 SER A CA 1
ATOM 773 C C . SER A 1 98 ? 6.248 -5.105 31.298 1.00 56.25 98 SER A C 1
ATOM 775 O O . SER A 1 98 ? 7.244 -5.824 31.287 1.00 56.25 98 SER A O 1
ATOM 777 N N . ALA A 1 99 ? 6.186 -3.967 30.599 1.00 54.81 99 ALA A N 1
ATOM 778 C CA . ALA A 1 99 ? 7.283 -3.434 29.787 1.00 54.81 99 ALA A CA 1
ATOM 779 C C . ALA A 1 99 ? 8.134 -2.370 30.516 1.00 54.81 99 ALA A C 1
ATOM 781 O O . ALA A 1 99 ? 9.120 -1.903 29.946 1.00 54.81 99 ALA A O 1
ATOM 782 N N . ASP A 1 100 ? 7.762 -1.997 31.748 1.00 50.75 100 ASP A N 1
ATOM 783 C CA . ASP A 1 100 ? 8.437 -0.990 32.590 1.00 50.75 100 ASP A CA 1
ATOM 784 C C . ASP A 1 100 ? 9.031 -1.609 33.879 1.00 50.75 100 ASP A C 1
ATOM 786 O O . ASP A 1 100 ? 9.102 -0.979 34.933 1.00 50.75 100 ASP A O 1
ATOM 790 N N . SER A 1 101 ? 9.427 -2.889 33.830 1.00 46.88 101 SER A N 1
ATOM 791 C CA . SER A 1 101 ? 10.146 -3.599 34.907 1.00 46.88 101 SER A CA 1
ATOM 792 C C . SER A 1 101 ? 11.338 -4.385 34.379 1.00 46.88 101 SER A C 1
ATOM 794 O O . SER A 1 101 ? 11.214 -4.994 33.293 1.00 46.88 101 SER A O 1
#

Solvent-accessible surface area (backbone atoms only — not comparable to full-atom values): 6265 Å² total; per-residue (Å²): 142,88,85,84,70,69,73,74,52,66,74,48,99,58,52,74,67,55,47,52,53,53,49,53,46,48,75,79,41,87,67,54,72,70,55,51,48,51,48,50,56,51,30,74,76,29,80,78,54,45,56,48,58,58,53,53,51,50,50,55,50,50,54,57,56,51,65,54,69,80,39,100,56,81,85,62,82,81,69,65,54,70,70,59,46,52,54,52,50,56,52,55,54,54,55,58,60,66,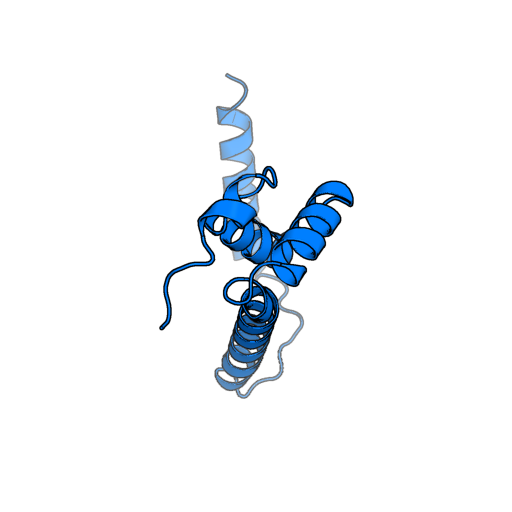72,74,112

Sequence (101 aa):
MLWAMCPALKLMGMSCRHFAKLSSERLDRPLTASEALRLRFHGLMCHVCRPLPRQFENLRRLTRCCGQHSHNEAPAPAELPPEAREKIQAALTHESESADS

Secondary structure (DSSP, 8-state):
-----HHHHTTSS--HHHHHHHHHHHHHSPPPHHHHHHHHHHHHH-TTTSSHHHHHHHHHH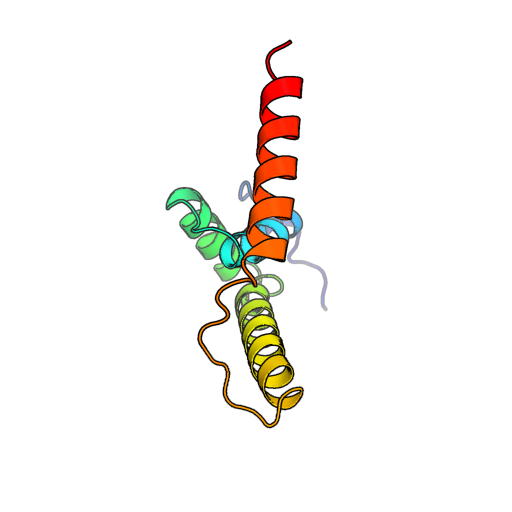HHHHHHHHT-SS--------HHHHHHHHHHHHHHHHHT--